Protein AF-A0AB36HWG4-F1 (afdb_monomer)

Mean predicted aligned error: 15.86 Å

Radius of gyration: 24.09 Å; Cα contacts (8 Å, |Δi|>4): 14; chains: 1; bounding box: 45×40×63 Å

Sequence (90 aa):
MVKRREQKNAEIPNVDPEKIEEFASRVDDVAKPGRMGRPPKAPGKKRDYKAISLPFNQAEWEILEEAAEKAGRSKNNFIRWAILEKAKDL

Secondary structure (DSSP, 8-state):
---PPP----------HHHHHHHHHHHHHS----STT-PPPPTT--S-S-----PPPHHHHHHHHHHHHHTTS-HHHHHHHHHHHHTT--

Solvent-accessible surface area (backbone atoms only — not comparable to full-atom values): 6050 Å² total; per-residue (Å²): 134,85,82,77,80,78,82,90,73,93,67,81,74,88,71,58,67,67,61,53,51,57,56,53,53,52,60,74,70,45,70,66,77,60,65,80,63,74,70,84,70,57,87,96,55,73,86,87,74,77,85,84,90,78,91,68,55,71,69,59,43,51,52,44,50,54,52,12,56,76,67,75,39,54,58,74,54,35,54,54,48,51,53,60,54,56,60,70,79,107

Foldseek 3Di:
DDPDDDDPDPDPDPDDVVVVVVVVVVVVVPPPPCPVPPPDDDPPDDPPPDDDDDDDDPVRVVVLVVQCVVVVHDSVVSVVVVVVVVVVVD

pLDDT: mean 78.42, std 15.98, range [45.69, 97.81]

Structure (mmCIF, N/CA/C/O backbone):
data_AF-A0AB36HWG4-F1
#
_entry.id   AF-A0AB36HWG4-F1
#
loop_
_atom_site.group_PDB
_atom_site.id
_atom_site.type_symbol
_atom_site.label_atom_id
_atom_site.label_alt_id
_atom_site.label_comp_id
_atom_site.label_asym_id
_atom_site.label_entity_id
_atom_site.label_seq_id
_atom_site.pdbx_PDB_ins_code
_atom_site.Cartn_x
_atom_site.Cartn_y
_atom_site.Cartn_z
_atom_site.occupancy
_atom_site.B_iso_or_equiv
_atom_site.auth_seq_id
_atom_site.auth_comp_id
_atom_site.auth_asym_id
_atom_site.auth_atom_id
_atom_site.pdbx_PDB_model_num
ATOM 1 N N . MET A 1 1 ? 13.074 22.176 -47.834 1.00 56.66 1 MET A N 1
ATOM 2 C CA . MET A 1 1 ? 13.547 20.796 -48.099 1.00 56.66 1 MET A CA 1
ATOM 3 C C . MET A 1 1 ? 14.100 20.214 -46.808 1.00 56.66 1 MET A C 1
ATOM 5 O O . MET A 1 1 ? 15.018 20.798 -46.247 1.00 56.66 1 MET A O 1
ATOM 9 N N . VAL A 1 2 ? 13.528 19.121 -46.296 1.00 61.91 2 VAL A N 1
ATOM 10 C CA . VAL A 1 2 ? 14.021 18.461 -45.074 1.00 61.91 2 VAL A CA 1
ATOM 11 C C . VAL A 1 2 ? 15.211 17.579 -45.452 1.00 61.91 2 VAL A C 1
ATOM 13 O O . VAL A 1 2 ? 15.059 16.649 -46.242 1.00 61.91 2 VAL A O 1
ATOM 16 N N . LYS A 1 3 ? 16.402 17.878 -44.919 1.00 71.38 3 LYS A N 1
ATOM 17 C CA . LYS A 1 3 ? 17.586 17.018 -45.067 1.00 71.38 3 LYS A CA 1
ATOM 18 C C . LYS A 1 3 ? 17.305 15.683 -44.372 1.00 71.38 3 LYS A C 1
ATOM 20 O O . LYS A 1 3 ? 17.179 15.633 -43.149 1.00 71.38 3 LYS A O 1
ATOM 25 N N . ARG A 1 4 ? 17.182 14.611 -45.158 1.00 71.25 4 ARG A N 1
ATOM 26 C CA . ARG A 1 4 ? 17.084 13.237 -44.653 1.00 71.25 4 ARG A CA 1
ATOM 27 C C . ARG A 1 4 ? 18.415 12.913 -43.959 1.00 71.25 4 ARG A C 1
ATOM 29 O O . ARG A 1 4 ? 19.468 13.106 -44.557 1.00 71.25 4 ARG A O 1
ATOM 36 N N . ARG A 1 5 ? 18.385 12.498 -42.688 1.00 71.88 5 ARG A N 1
ATOM 37 C CA . ARG A 1 5 ? 19.597 12.032 -41.994 1.00 71.88 5 ARG A CA 1
ATOM 38 C C . ARG A 1 5 ? 20.010 10.698 -42.612 1.00 71.88 5 ARG A C 1
ATOM 40 O O . ARG A 1 5 ? 19.195 9.780 -42.653 1.00 71.88 5 ARG A O 1
ATOM 47 N N . GLU A 1 6 ? 21.245 10.602 -43.089 1.00 68.25 6 GLU A N 1
ATOM 48 C CA . GLU A 1 6 ? 21.836 9.320 -43.468 1.00 68.25 6 GLU A CA 1
ATOM 49 C C . GLU A 1 6 ? 22.102 8.499 -42.205 1.00 68.25 6 GLU A C 1
ATOM 51 O O . GLU A 1 6 ? 22.652 9.005 -41.221 1.00 68.25 6 GLU A O 1
ATOM 56 N N . GLN A 1 7 ? 21.673 7.238 -42.212 1.00 66.06 7 GLN A N 1
ATOM 57 C CA . GLN A 1 7 ? 21.995 6.298 -41.147 1.00 66.06 7 GLN A CA 1
ATOM 58 C C . GLN A 1 7 ? 23.470 5.912 -41.279 1.00 66.06 7 GLN A C 1
ATOM 60 O O . GLN A 1 7 ? 23.833 5.039 -42.060 1.00 66.06 7 GLN A O 1
ATOM 65 N N . LYS A 1 8 ? 24.333 6.570 -40.504 1.00 59.97 8 LYS A N 1
ATOM 66 C CA . LYS A 1 8 ? 25.679 6.064 -40.228 1.00 59.97 8 LYS A CA 1
ATOM 67 C C . LYS A 1 8 ? 25.534 4.879 -39.285 1.00 59.97 8 LYS A C 1
ATOM 69 O O . LYS A 1 8 ? 25.433 5.105 -38.089 1.00 59.97 8 LYS A O 1
ATOM 74 N N . ASN A 1 9 ? 25.400 3.678 -39.834 1.00 61.19 9 ASN A N 1
ATOM 75 C CA . ASN A 1 9 ? 25.783 2.401 -39.222 1.00 61.19 9 ASN A CA 1
ATOM 76 C C . ASN A 1 9 ? 25.477 1.301 -40.242 1.00 61.19 9 ASN A C 1
ATOM 78 O O . ASN A 1 9 ? 24.414 0.687 -40.213 1.00 61.19 9 ASN A O 1
ATOM 82 N N . ALA A 1 10 ? 26.402 1.105 -41.179 1.00 59.78 10 ALA A N 1
ATOM 83 C CA . ALA A 1 10 ? 26.355 0.034 -42.172 1.00 59.78 10 ALA A CA 1
ATOM 84 C C . ALA A 1 10 ? 27.377 -1.070 -41.860 1.00 59.78 10 ALA A C 1
ATOM 86 O O . ALA A 1 10 ? 27.902 -1.702 -42.766 1.00 59.78 10 ALA A O 1
ATOM 87 N N . GLU A 1 11 ? 27.663 -1.306 -40.582 1.00 62.91 11 GLU A N 1
ATOM 88 C CA . GLU A 1 11 ? 28.465 -2.444 -40.145 1.00 62.91 11 GLU A CA 1
ATOM 89 C C . GLU A 1 11 ? 27.731 -3.082 -38.974 1.00 62.91 11 GLU A C 1
ATOM 91 O O . GLU A 1 11 ? 27.768 -2.6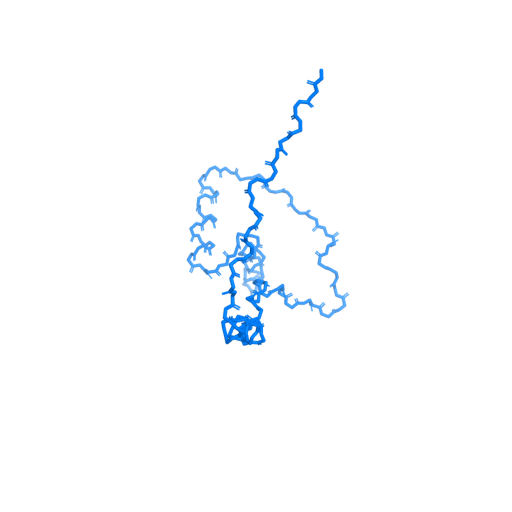01 -37.843 1.00 62.91 11 GLU A O 1
ATOM 96 N N . ILE A 1 12 ? 26.977 -4.139 -39.274 1.00 62.09 12 ILE A N 1
ATOM 97 C CA . ILE A 1 12 ? 26.534 -5.074 -38.247 1.00 62.09 12 ILE A CA 1
ATOM 98 C C . ILE A 1 12 ? 27.835 -5.725 -37.761 1.00 62.09 12 ILE A C 1
ATOM 100 O O . ILE A 1 12 ? 28.490 -6.379 -38.577 1.00 62.09 12 ILE A O 1
ATOM 104 N N . PRO A 1 13 ? 28.277 -5.515 -36.507 1.00 65.69 13 PRO A N 1
ATOM 105 C CA . PRO A 1 13 ? 29.457 -6.212 -36.014 1.00 65.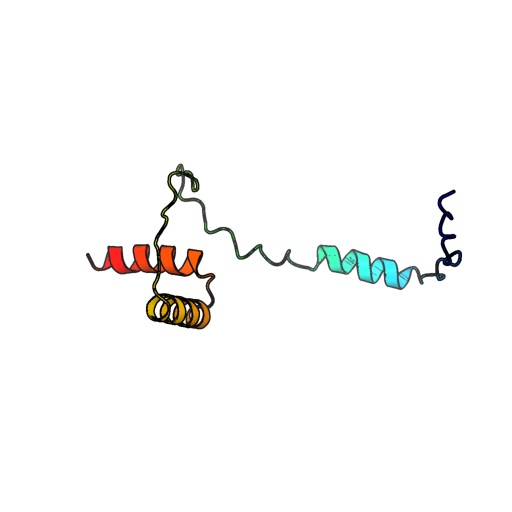69 13 PRO A CA 1
ATOM 106 C C . PRO A 1 13 ? 29.223 -7.713 -36.190 1.00 65.69 13 PRO A C 1
ATOM 108 O O . PRO A 1 13 ? 28.113 -8.185 -35.955 1.00 65.69 13 PRO A O 1
ATOM 111 N N . ASN A 1 14 ? 30.237 -8.449 -36.644 1.00 67.50 14 ASN A N 1
ATOM 112 C CA . ASN A 1 14 ? 30.182 -9.906 -36.729 1.00 67.50 14 ASN A CA 1
ATOM 113 C C . ASN A 1 14 ? 30.021 -10.448 -35.299 1.00 67.50 14 ASN A C 1
ATOM 115 O O . ASN A 1 14 ? 30.998 -10.570 -34.560 1.00 67.50 14 ASN A O 1
ATOM 119 N N . VAL A 1 15 ? 28.772 -10.612 -34.859 1.00 65.69 15 VAL A N 1
ATOM 120 C CA . VAL A 1 15 ? 28.455 -11.061 -33.507 1.00 65.69 15 VAL A CA 1
ATOM 121 C C . VAL A 1 15 ? 28.704 -12.558 -33.471 1.00 65.69 15 VAL A C 1
ATOM 123 O O . VAL A 1 15 ? 28.112 -13.309 -34.239 1.00 65.69 15 VAL A O 1
ATOM 126 N N . ASP A 1 16 ? 29.601 -12.956 -32.578 1.00 76.56 16 ASP A N 1
ATOM 127 C CA . ASP A 1 16 ? 29.955 -14.348 -32.333 1.00 76.56 16 ASP A CA 1
ATOM 128 C C . ASP A 1 16 ? 28.687 -15.170 -32.023 1.00 76.56 16 ASP A C 1
ATOM 130 O O . ASP A 1 16 ? 27.946 -14.778 -31.110 1.00 76.56 16 ASP A O 1
ATOM 134 N N . PRO A 1 17 ? 28.387 -16.259 -32.757 1.00 75.75 17 PRO A N 1
ATOM 135 C CA . PRO A 1 17 ? 27.169 -17.046 -32.554 1.00 75.75 17 PRO A CA 1
ATOM 136 C C . PRO A 1 17 ? 27.020 -17.556 -31.115 1.00 75.75 17 PRO A C 1
ATOM 138 O O . PRO A 1 17 ? 25.909 -17.557 -30.589 1.00 75.75 17 PRO A O 1
ATOM 141 N N . GLU A 1 18 ? 28.125 -17.868 -30.434 1.00 78.38 18 GLU A N 1
ATOM 142 C CA . GLU A 1 18 ? 28.117 -18.305 -29.029 1.00 78.38 18 GLU A CA 1
ATOM 143 C C . GLU A 1 18 ? 27.525 -17.238 -28.091 1.00 78.38 18 GLU A C 1
ATOM 145 O O . GLU A 1 18 ? 26.733 -17.543 -27.201 1.00 78.38 18 GLU A O 1
ATOM 150 N N . LYS A 1 19 ? 27.800 -15.950 -28.342 1.00 77.69 19 LYS A N 1
ATOM 151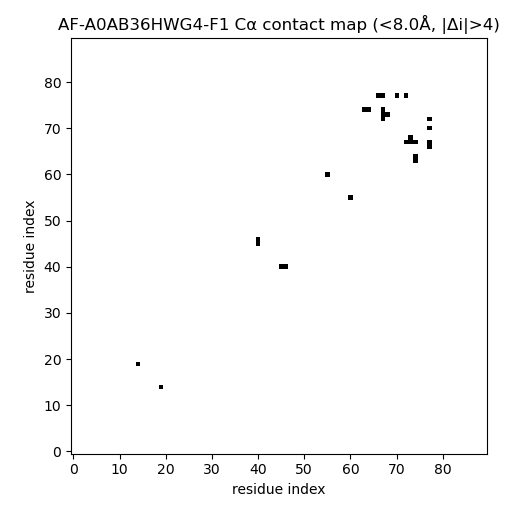 C CA . LYS A 1 19 ? 27.241 -14.841 -27.544 1.00 77.69 19 LYS A CA 1
ATOM 152 C C . LYS A 1 19 ? 25.742 -14.662 -27.766 1.00 77.69 19 LYS A C 1
ATOM 154 O O . LYS A 1 19 ? 25.048 -14.142 -26.893 1.00 77.69 19 LYS A O 1
ATOM 159 N N . ILE A 1 20 ? 25.243 -15.055 -28.937 1.00 74.75 20 ILE A N 1
ATOM 160 C CA . ILE A 1 20 ? 23.814 -15.019 -29.256 1.00 74.75 20 ILE A CA 1
ATOM 161 C C . ILE A 1 20 ? 23.097 -16.140 -28.500 1.00 74.75 20 ILE A C 1
ATOM 163 O O . ILE A 1 20 ? 22.030 -15.900 -27.938 1.00 74.75 20 ILE A O 1
ATOM 167 N N . GLU A 1 21 ? 23.695 -17.329 -28.429 1.00 77.44 21 GLU A N 1
ATOM 168 C CA . GLU A 1 21 ? 23.154 -18.471 -27.685 1.00 77.44 21 GLU A CA 1
ATOM 169 C C . GLU A 1 21 ? 23.186 -18.246 -26.167 1.00 77.44 21 GLU A C 1
ATOM 171 O O . GLU A 1 21 ? 22.187 -18.493 -25.486 1.00 77.44 21 GLU A O 1
ATOM 176 N N . GLU A 1 22 ? 24.270 -17.686 -25.625 1.00 80.38 22 GLU A N 1
ATOM 177 C CA . GLU A 1 22 ? 24.341 -17.265 -24.217 1.00 80.38 22 GLU A CA 1
ATOM 178 C C . GLU A 1 22 ? 23.296 -16.189 -23.884 1.00 80.38 22 GLU A C 1
ATOM 180 O O . GLU A 1 22 ? 22.674 -16.206 -22.820 1.00 80.38 22 GLU A O 1
ATOM 185 N N . PHE A 1 23 ? 23.062 -15.243 -24.797 1.00 75.19 23 PHE A N 1
ATOM 186 C CA . PHE A 1 23 ?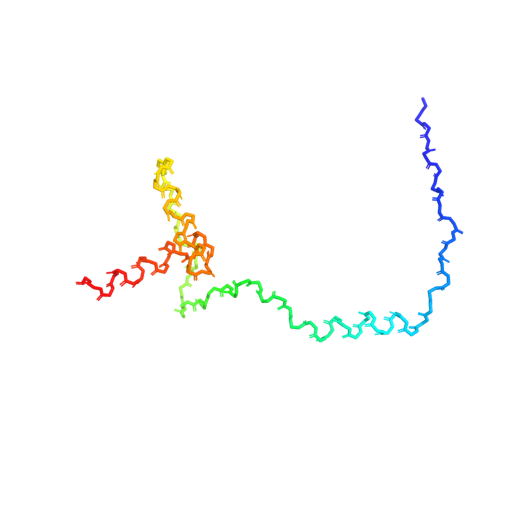 22.030 -14.224 -24.619 1.00 75.19 23 PHE A CA 1
ATOM 187 C C . PHE A 1 23 ? 20.613 -14.812 -24.699 1.00 75.19 23 PHE A C 1
ATOM 189 O O . PHE A 1 23 ? 19.750 -14.433 -23.905 1.00 75.19 23 PHE A O 1
ATOM 196 N N . ALA A 1 24 ? 20.369 -15.739 -25.629 1.00 76.88 24 ALA A N 1
ATOM 197 C CA . ALA A 1 24 ? 19.076 -16.391 -25.816 1.00 76.88 24 ALA A CA 1
ATOM 198 C C . ALA A 1 24 ? 18.722 -17.323 -24.645 1.00 76.88 24 ALA A C 1
ATOM 200 O O . ALA A 1 24 ? 17.615 -17.238 -24.118 1.00 76.88 24 ALA A O 1
ATOM 201 N N . SER A 1 25 ? 19.668 -18.143 -24.182 1.00 76.75 25 SER A N 1
ATOM 202 C CA . SER A 1 25 ? 19.481 -19.055 -23.038 1.00 76.75 25 SER A CA 1
ATOM 203 C C . SER A 1 25 ? 19.185 -18.309 -21.735 1.00 76.75 25 SER A C 1
ATOM 205 O O . SER A 1 25 ? 18.345 -18.728 -20.939 1.00 76.75 25 SER A O 1
ATOM 207 N N . ARG A 1 26 ? 19.772 -17.121 -21.554 1.00 66.38 26 ARG A N 1
ATOM 208 C CA . ARG A 1 26 ? 19.498 -16.255 -20.400 1.00 66.38 26 ARG A CA 1
ATOM 209 C C . ARG A 1 26 ? 18.050 -15.751 -20.339 1.00 66.38 26 ARG A C 1
ATOM 211 O O . ARG A 1 26 ? 17.628 -15.288 -19.283 1.00 66.38 26 ARG A O 1
ATOM 218 N N . VAL A 1 27 ? 17.275 -15.819 -21.423 1.00 62.84 27 VAL A N 1
ATOM 219 C CA . VAL A 1 27 ? 15.844 -15.456 -21.415 1.00 62.84 27 VAL A CA 1
ATOM 220 C C . VAL A 1 27 ? 14.987 -16.556 -20.788 1.00 62.84 27 VAL A C 1
ATOM 222 O O . VAL A 1 27 ? 13.999 -16.235 -20.123 1.00 62.84 27 VAL A O 1
ATOM 225 N N . ASP A 1 28 ? 15.382 -17.820 -20.946 1.00 63.12 28 ASP A N 1
ATOM 226 C CA . ASP A 1 28 ? 14.666 -18.965 -20.378 1.00 63.12 28 ASP A CA 1
ATOM 227 C C . ASP A 1 28 ? 14.966 -19.141 -18.878 1.00 63.12 28 ASP A C 1
ATOM 229 O O . ASP A 1 28 ? 14.066 -19.482 -18.107 1.00 63.12 28 ASP A O 1
ATOM 233 N N . ASP A 1 29 ? 16.187 -18.805 -18.443 1.00 58.47 29 ASP A N 1
ATOM 234 C CA . ASP A 1 29 ? 16.623 -18.916 -17.039 1.00 58.47 29 ASP A CA 1
ATOM 235 C C . ASP A 1 29 ? 16.275 -17.704 -16.166 1.00 58.47 29 ASP A C 1
ATOM 237 O O . ASP A 1 29 ? 16.304 -17.773 -14.930 1.00 58.47 29 ASP A O 1
ATOM 241 N N . VAL A 1 30 ? 15.909 -16.568 -16.766 1.00 51.62 30 VAL A N 1
ATOM 242 C CA . VAL A 1 30 ? 15.329 -15.470 -15.995 1.00 51.62 30 VAL A CA 1
ATOM 243 C C . VAL A 1 30 ? 13.905 -15.881 -15.661 1.00 51.62 30 VAL A C 1
ATOM 245 O O . VAL A 1 30 ? 12.974 -15.676 -16.443 1.00 51.62 30 VAL A O 1
ATOM 248 N N . ALA A 1 31 ? 13.719 -16.408 -14.446 1.00 51.50 31 ALA A N 1
ATOM 249 C CA . ALA A 1 31 ? 12.436 -16.343 -13.766 1.00 51.50 31 ALA A CA 1
ATOM 250 C C . ALA A 1 31 ? 11.926 -14.919 -13.974 1.00 51.50 31 ALA A C 1
ATOM 252 O O . ALA A 1 31 ? 12.504 -13.989 -13.403 1.00 51.50 31 ALA A O 1
ATOM 253 N N . LYS A 1 32 ? 10.934 -14.748 -14.874 1.00 54.53 32 LYS A N 1
ATOM 254 C CA . LYS A 1 32 ? 10.346 -13.445 -15.224 1.00 54.53 32 LYS A CA 1
ATOM 255 C C . LYS A 1 32 ? 10.291 -12.679 -13.922 1.00 54.53 32 LYS A C 1
ATOM 257 O O . LYS A 1 32 ? 9.604 -13.213 -13.045 1.00 54.53 32 LYS A O 1
ATOM 262 N N . PRO A 1 33 ? 11.019 -11.552 -13.746 1.00 47.69 33 PRO A N 1
ATOM 263 C CA . PRO A 1 33 ? 11.050 -10.857 -12.470 1.00 47.69 33 PRO A CA 1
ATOM 264 C C . PRO A 1 33 ? 9.594 -10.661 -12.133 1.00 47.69 33 PRO A C 1
ATOM 266 O O . PRO A 1 33 ? 8.880 -9.997 -12.894 1.00 47.69 33 PRO A O 1
ATOM 269 N N . GLY A 1 34 ? 9.119 -11.438 -11.155 1.00 45.69 34 GLY A N 1
ATOM 270 C CA . GLY A 1 34 ? 7.695 -11.663 -11.006 1.00 45.69 34 GLY A CA 1
ATOM 271 C C . GLY A 1 34 ? 7.141 -10.276 -10.843 1.00 45.69 34 GLY A C 1
ATOM 272 O O . GLY A 1 34 ? 7.553 -9.619 -9.894 1.00 45.69 34 GLY A O 1
ATOM 273 N N . ARG A 1 35 ? 6.349 -9.782 -11.812 1.00 47.59 35 ARG A N 1
ATOM 274 C CA . ARG A 1 35 ? 5.725 -8.454 -11.742 1.00 47.59 35 ARG A CA 1
ATOM 275 C C . ARG A 1 35 ? 5.160 -8.371 -10.344 1.00 47.59 35 ARG A C 1
ATOM 277 O O . ARG A 1 35 ? 4.149 -9.047 -10.169 1.00 47.59 35 ARG A O 1
ATOM 284 N N . MET A 1 36 ? 5.837 -7.680 -9.413 1.00 46.53 36 MET A N 1
ATOM 285 C CA . MET A 1 36 ? 5.734 -7.913 -7.962 1.00 46.53 36 MET A CA 1
ATOM 286 C C . MET A 1 36 ? 4.393 -8.546 -7.634 1.00 46.53 36 MET A C 1
ATOM 288 O O . MET A 1 36 ? 3.382 -7.840 -7.703 1.00 46.53 36 MET A O 1
ATOM 292 N N . GLY A 1 37 ? 4.411 -9.889 -7.534 1.00 47.00 37 GLY A N 1
ATOM 293 C CA . GLY A 1 37 ? 3.310 -10.776 -7.926 1.00 47.00 37 GLY A CA 1
ATOM 294 C C . GLY A 1 37 ? 1.969 -10.115 -7.692 1.00 47.00 37 GLY A C 1
ATOM 295 O O . GLY A 1 37 ? 1.647 -9.859 -6.534 1.00 47.00 37 GLY A O 1
ATOM 296 N N . ARG A 1 38 ? 1.221 -9.779 -8.764 1.00 54.69 38 ARG A N 1
ATOM 297 C CA . ARG A 1 38 ? -0.155 -9.260 -8.644 1.00 54.69 38 ARG A CA 1
ATOM 298 C C . ARG A 1 38 ? -0.806 -10.110 -7.560 1.00 54.69 38 ARG A C 1
ATOM 300 O O . ARG A 1 38 ? -0.890 -11.317 -7.790 1.00 54.69 38 ARG A O 1
ATOM 307 N N . PRO A 1 39 ? -1.181 -9.541 -6.392 1.00 58.44 39 PRO A N 1
ATOM 308 C CA . PRO A 1 39 ? -1.514 -10.408 -5.277 1.00 58.44 39 PRO A CA 1
ATOM 309 C C . PRO A 1 39 ? -2.627 -11.382 -5.698 1.00 58.44 39 PRO A C 1
ATOM 311 O O . PRO A 1 39 ? -3.374 -11.066 -6.640 1.00 58.44 39 PRO A O 1
ATOM 314 N N . PRO A 1 40 ? -2.737 -12.561 -5.073 1.00 58.00 40 PRO A N 1
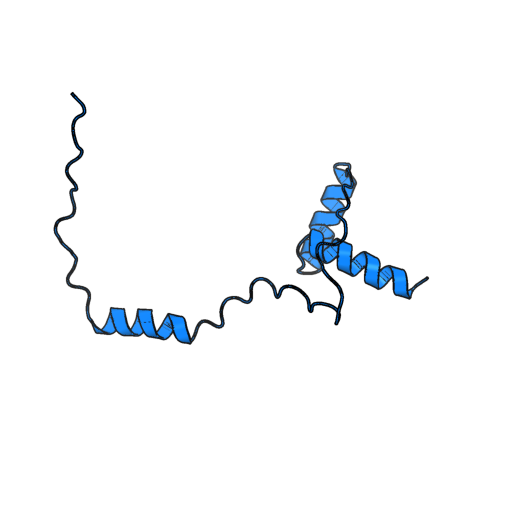ATOM 315 C CA . PRO A 1 40 ? -3.728 -13.544 -5.476 1.00 58.00 40 PRO A CA 1
ATOM 316 C C . PRO A 1 40 ? -5.101 -12.875 -5.613 1.00 58.00 40 PRO A C 1
ATOM 318 O O . PRO A 1 40 ? -5.502 -12.027 -4.801 1.00 58.00 40 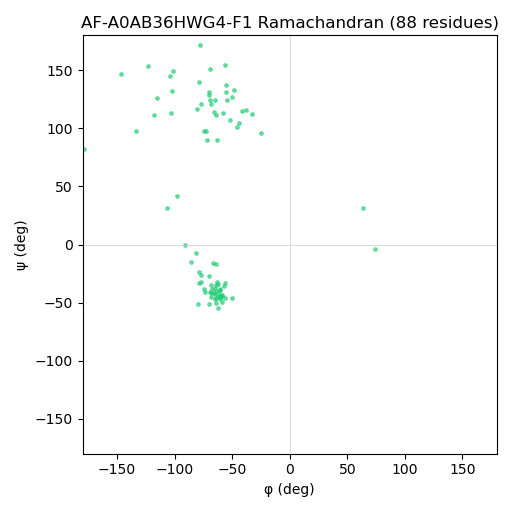PRO A O 1
ATOM 321 N N . LYS A 1 41 ? -5.793 -13.147 -6.719 1.00 60.06 41 LYS A N 1
ATOM 322 C CA . LYS A 1 41 ? -7.184 -12.723 -6.871 1.00 60.06 41 LYS A CA 1
ATOM 323 C C . LYS A 1 41 ? -7.978 -13.564 -5.878 1.00 60.06 41 LYS A C 1
ATOM 325 O O . LYS A 1 41 ? -7.931 -14.786 -5.966 1.00 60.06 41 LYS A O 1
ATOM 330 N N . ALA A 1 42 ? -8.681 -12.931 -4.940 1.00 68.19 42 ALA A N 1
ATOM 331 C CA . ALA A 1 42 ? -9.636 -13.661 -4.117 1.00 68.19 42 ALA A CA 1
ATOM 332 C C . ALA A 1 42 ? -10.629 -14.382 -5.057 1.00 68.19 42 ALA A C 1
ATOM 334 O O . ALA A 1 42 ? -11.106 -13.740 -6.007 1.00 68.19 42 ALA A O 1
ATOM 335 N N . PRO A 1 43 ? -10.908 -15.686 -4.860 1.00 73.75 43 PRO A N 1
ATOM 336 C CA . PRO A 1 43 ? -11.781 -16.446 -5.748 1.00 73.75 43 PRO A CA 1
ATOM 337 C C . PRO A 1 43 ? -13.102 -15.705 -5.991 1.00 73.75 43 PRO A C 1
ATOM 339 O O . PRO A 1 43 ? -13.754 -15.238 -5.060 1.00 73.75 43 PRO A O 1
ATOM 342 N N . GLY A 1 44 ? -13.460 -15.511 -7.261 1.00 74.88 44 GLY A N 1
ATOM 343 C CA . GLY A 1 44 ? -14.711 -14.851 -7.657 1.00 74.88 44 GLY A CA 1
ATOM 344 C C . GLY A 1 44 ? -14.786 -13.323 -7.484 1.00 74.88 44 GLY A C 1
ATOM 345 O O . GLY A 1 44 ? -15.770 -12.729 -7.921 1.00 74.88 44 GLY A O 1
ATOM 346 N N . LYS A 1 45 ? -13.781 -12.637 -6.918 1.00 79.00 45 LYS A N 1
ATOM 347 C CA . LYS A 1 45 ? -13.827 -11.171 -6.714 1.00 79.00 45 LYS A CA 1
ATOM 348 C C . LYS A 1 45 ? -12.993 -10.411 -7.751 1.00 79.00 45 LYS A C 1
ATOM 350 O O . LYS A 1 45 ? -11.838 -10.747 -8.023 1.00 79.00 45 LYS A O 1
ATOM 355 N N . LYS A 1 46 ? -13.571 -9.366 -8.358 1.00 78.88 46 LYS A N 1
ATOM 356 C CA . LYS A 1 46 ? -12.859 -8.449 -9.271 1.00 78.88 46 LYS A CA 1
ATOM 357 C C . LYS A 1 46 ? -12.028 -7.450 -8.454 1.00 78.88 46 LYS A C 1
ATOM 359 O O . LYS A 1 46 ? -12.495 -6.964 -7.432 1.00 78.88 46 LYS A O 1
ATOM 364 N N . ARG A 1 47 ? -10.806 -7.144 -8.909 1.00 72.38 47 ARG A N 1
ATOM 365 C CA . ARG A 1 47 ? -9.929 -6.140 -8.270 1.00 72.38 47 ARG A CA 1
ATOM 366 C C . ARG A 1 47 ? -10.332 -4.704 -8.593 1.00 72.38 47 ARG A C 1
ATOM 368 O O . ARG A 1 47 ? -10.095 -3.818 -7.784 1.00 72.38 47 ARG A O 1
ATOM 375 N N . ASP A 1 48 ? -10.988 -4.509 -9.730 1.00 76.50 48 ASP A N 1
ATOM 376 C CA . ASP A 1 48 ? -11.295 -3.191 -10.284 1.00 76.50 48 ASP A CA 1
ATOM 377 C C . ASP A 1 48 ? -12.737 -2.780 -9.929 1.00 76.50 48 ASP A C 1
ATOM 379 O O . ASP A 1 48 ? -13.498 -2.330 -10.776 1.00 76.50 48 ASP A O 1
ATOM 383 N N . TYR A 1 49 ? -13.158 -3.038 -8.683 1.00 79.62 49 TYR A N 1
ATOM 384 C CA . TYR A 1 49 ? -14.541 -2.802 -8.251 1.00 79.62 49 TYR A CA 1
ATOM 385 C C . TYR A 1 49 ? -14.812 -1.328 -7.922 1.00 79.62 49 TYR A C 1
ATOM 387 O O . TYR A 1 49 ? -15.768 -0.754 -8.435 1.00 79.62 49 TYR A O 1
ATOM 395 N N . LYS A 1 50 ? -13.973 -0.710 -7.080 1.00 82.62 50 LYS A N 1
ATOM 396 C CA . LYS A 1 50 ? -14.031 0.718 -6.728 1.00 82.62 50 LYS A CA 1
ATOM 397 C C . LYS A 1 50 ? -12.622 1.259 -6.483 1.00 82.62 50 LYS A C 1
ATOM 399 O O . LYS A 1 50 ? -11.765 0.532 -5.982 1.00 82.62 50 LYS A O 1
ATOM 404 N N . ALA A 1 51 ? -12.407 2.527 -6.825 1.00 87.56 51 ALA A N 1
ATOM 405 C CA . ALA A 1 51 ? -11.190 3.269 -6.511 1.00 87.56 51 ALA A CA 1
ATOM 406 C C . ALA A 1 51 ? -11.429 4.193 -5.311 1.00 87.56 51 ALA A C 1
ATOM 408 O O . ALA A 1 51 ? -12.542 4.676 -5.108 1.00 87.56 51 ALA A O 1
ATOM 409 N N . ILE A 1 52 ? -10.379 4.425 -4.527 1.00 86.38 52 ILE A N 1
ATOM 410 C CA . ILE A 1 52 ? -10.382 5.356 -3.402 1.00 86.38 52 ILE A CA 1
ATOM 411 C C . ILE A 1 52 ? -9.394 6.473 -3.743 1.00 86.38 52 ILE A C 1
ATOM 413 O O . ILE A 1 52 ? -8.241 6.189 -4.063 1.00 86.38 52 ILE A O 1
ATOM 417 N N . SER A 1 53 ? -9.856 7.720 -3.675 1.00 91.00 53 SER A N 1
ATOM 418 C CA . SER A 1 53 ? -9.003 8.906 -3.737 1.00 91.00 53 SER A CA 1
ATOM 419 C C . SER A 1 53 ? -8.860 9.451 -2.324 1.00 91.00 53 SER A C 1
ATOM 421 O O . SER A 1 53 ? -9.848 9.892 -1.740 1.00 91.00 53 SER A O 1
ATOM 423 N N . LEU A 1 54 ? -7.651 9.383 -1.774 1.00 87.88 54 LEU A N 1
ATOM 424 C CA . LEU A 1 54 ? -7.326 9.890 -0.443 1.00 87.88 54 LEU A CA 1
ATOM 425 C C . LEU A 1 54 ? -6.284 10.998 -0.600 1.00 87.88 54 LEU A C 1
ATOM 427 O O . LEU A 1 54 ? -5.164 10.694 -1.016 1.00 87.88 54 LEU A O 1
ATOM 431 N N . PRO A 1 55 ? -6.637 12.265 -0.332 1.00 93.75 55 PRO A N 1
ATOM 432 C CA . PRO A 1 55 ? -5.640 13.316 -0.242 1.00 93.75 55 PRO A CA 1
ATOM 433 C C . PRO A 1 55 ? -4.812 13.102 1.029 1.00 93.75 55 PRO A C 1
ATOM 435 O O . PRO A 1 55 ? -5.375 12.948 2.109 1.00 93.75 55 PRO A O 1
ATOM 438 N N . PHE A 1 56 ? -3.491 13.096 0.882 1.00 94.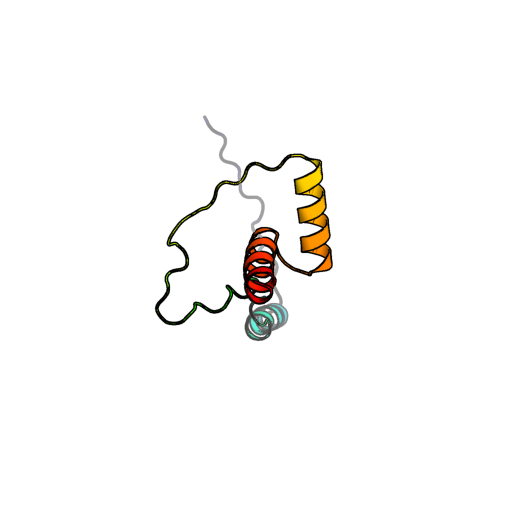19 56 PHE A N 1
ATOM 439 C CA . PHE A 1 56 ? -2.546 13.075 1.995 1.00 94.19 56 PHE A CA 1
ATOM 440 C C . PHE A 1 56 ? -1.950 14.464 2.178 1.00 94.19 56 PHE A C 1
ATOM 442 O O . PHE A 1 56 ? -1.701 15.170 1.194 1.00 94.19 56 PHE A O 1
ATOM 449 N N . ASN A 1 57 ? -1.685 14.843 3.424 1.00 97.19 57 ASN A N 1
ATOM 450 C CA . ASN A 1 57 ? -0.727 15.913 3.680 1.00 97.19 57 ASN A CA 1
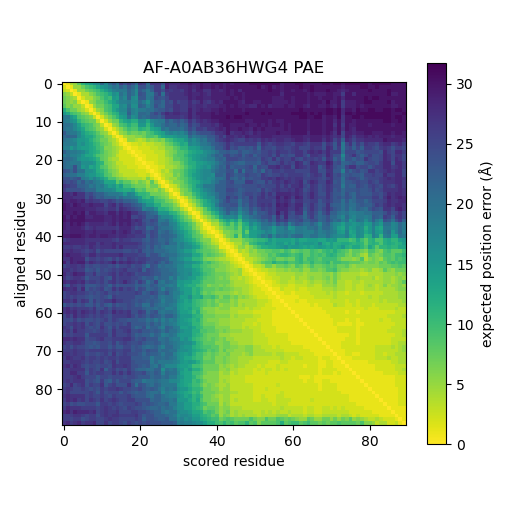ATOM 451 C C . ASN A 1 57 ? 0.717 15.385 3.537 1.00 97.19 57 ASN A C 1
ATOM 453 O O . ASN A 1 57 ? 0.947 14.185 3.383 1.00 97.19 57 ASN A O 1
ATOM 457 N N . GLN A 1 58 ? 1.699 16.289 3.583 1.00 96.62 58 GLN A N 1
ATOM 458 C CA . GLN A 1 58 ? 3.107 15.926 3.400 1.00 96.62 58 GLN A CA 1
ATOM 459 C C . GLN A 1 58 ? 3.603 14.929 4.461 1.00 96.62 58 GLN A C 1
ATOM 461 O O . GLN A 1 58 ? 4.226 13.931 4.116 1.00 96.62 58 GLN A O 1
ATOM 466 N N . ALA A 1 59 ? 3.282 15.163 5.736 1.00 97.62 59 ALA A N 1
ATOM 467 C CA . ALA A 1 59 ? 3.745 14.321 6.837 1.00 97.62 59 ALA A CA 1
ATOM 468 C C . ALA A 1 59 ? 3.161 12.899 6.760 1.00 97.62 59 ALA A C 1
ATOM 470 O O . ALA A 1 59 ? 3.864 11.912 6.956 1.00 97.62 59 ALA A O 1
ATOM 471 N N . GLU A 1 60 ? 1.876 12.775 6.429 1.00 96.62 60 GLU A N 1
ATOM 472 C CA . GLU A 1 60 ? 1.221 11.481 6.225 1.00 96.62 60 GLU A CA 1
ATOM 473 C C . GLU A 1 60 ? 1.805 10.734 5.024 1.00 96.62 60 GLU A C 1
ATOM 475 O O . GLU A 1 60 ? 1.946 9.509 5.063 1.00 96.62 60 GLU A O 1
ATOM 480 N N . TRP A 1 61 ? 2.149 11.466 3.960 1.00 97.00 61 TRP A N 1
ATOM 481 C CA . TRP A 1 61 ? 2.772 10.880 2.783 1.00 97.00 61 TRP A CA 1
ATOM 482 C C . TRP A 1 61 ? 4.152 10.310 3.108 1.00 97.00 61 TRP A C 1
ATOM 484 O O . TRP A 1 61 ? 4.417 9.161 2.764 1.00 97.00 61 TRP A O 1
ATOM 494 N N . GLU A 1 62 ? 4.992 11.060 3.822 1.00 97.81 62 GLU A N 1
ATOM 495 C CA . GLU A 1 62 ? 6.323 10.617 4.263 1.00 97.81 62 GLU A CA 1
ATOM 496 C C . GLU A 1 62 ? 6.242 9.359 5.136 1.00 97.81 62 GLU A C 1
ATOM 498 O O . GLU A 1 62 ? 6.946 8.380 4.883 1.00 97.81 62 GLU A O 1
ATOM 503 N N . ILE A 1 63 ? 5.299 9.317 6.084 1.00 97.44 63 ILE A N 1
ATOM 504 C CA . ILE A 1 63 ? 5.041 8.123 6.903 1.00 97.44 63 ILE A CA 1
ATOM 505 C C . ILE A 1 63 ? 4.671 6.923 6.022 1.00 97.44 63 ILE A C 1
ATOM 507 O O . ILE A 1 63 ? 5.163 5.812 6.241 1.00 97.44 63 ILE A O 1
ATOM 511 N N . LEU A 1 64 ? 3.814 7.122 5.016 1.00 96.06 64 LEU A N 1
ATOM 512 C CA . LEU A 1 64 ? 3.445 6.069 4.072 1.00 96.06 64 LEU A CA 1
ATOM 513 C C . LEU A 1 64 ? 4.650 5.599 3.245 1.00 96.06 64 LEU A C 1
ATOM 515 O O . LEU A 1 64 ? 4.759 4.399 2.979 1.00 96.06 64 LEU A O 1
ATOM 519 N N . GLU A 1 65 ? 5.531 6.504 2.815 1.00 96.44 65 GLU A N 1
ATOM 520 C CA . GLU A 1 65 ? 6.737 6.142 2.068 1.00 96.44 65 GLU A CA 1
ATOM 521 C C . GLU A 1 65 ? 7.658 5.263 2.907 1.00 96.44 65 GLU A C 1
ATOM 523 O O . GLU 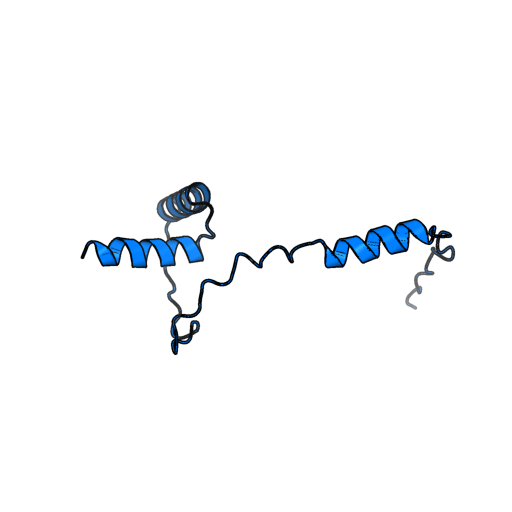A 1 65 ? 7.951 4.136 2.500 1.00 96.44 65 GLU A O 1
ATOM 528 N N . GLU A 1 66 ? 8.018 5.727 4.101 1.00 97.44 66 GLU A N 1
ATOM 529 C CA . GLU A 1 66 ? 8.902 4.994 5.001 1.00 97.44 66 GLU A CA 1
ATOM 530 C C . GLU A 1 66 ? 8.322 3.636 5.399 1.00 97.44 66 GLU A C 1
ATOM 532 O O . GLU A 1 66 ? 9.031 2.629 5.430 1.00 97.44 66 GLU A O 1
ATOM 537 N N . ALA A 1 67 ? 7.030 3.585 5.728 1.00 96.31 67 ALA A N 1
ATOM 538 C CA . ALA A 1 67 ? 6.384 2.350 6.150 1.00 96.31 67 ALA A CA 1
ATOM 539 C C . ALA A 1 67 ? 6.299 1.334 5.001 1.00 96.31 67 ALA A C 1
ATOM 541 O O . ALA A 1 67 ? 6.513 0.137 5.210 1.00 96.31 67 ALA A O 1
ATOM 542 N N . ALA A 1 68 ? 6.033 1.799 3.777 1.00 96.00 68 ALA A N 1
ATOM 543 C CA . ALA A 1 68 ? 6.020 0.952 2.591 1.00 96.00 68 ALA A CA 1
ATOM 544 C C . ALA A 1 68 ? 7.415 0.379 2.287 1.00 96.00 68 ALA A C 1
ATOM 546 O O . ALA A 1 68 ? 7.530 -0.818 2.004 1.00 96.00 68 ALA A O 1
ATOM 547 N N . GLU A 1 69 ? 8.464 1.197 2.407 1.00 95.81 69 GLU A N 1
ATOM 548 C CA . GLU A 1 69 ? 9.860 0.780 2.233 1.00 95.81 69 GLU A CA 1
ATOM 549 C C . GLU A 1 69 ? 10.292 -0.239 3.287 1.00 95.81 69 GLU A C 1
ATOM 551 O O . GLU A 1 69 ? 10.757 -1.323 2.930 1.00 95.81 69 GLU A O 1
ATOM 556 N N . LYS A 1 70 ? 10.048 0.048 4.573 1.00 95.69 70 LYS A N 1
ATOM 557 C CA . LYS A 1 70 ? 10.335 -0.869 5.692 1.00 95.69 70 LYS A CA 1
ATOM 558 C C . LYS A 1 70 ? 9.627 -2.216 5.519 1.00 95.69 70 LYS A C 1
ATOM 560 O O . LYS A 1 70 ? 10.178 -3.258 5.860 1.00 95.69 70 LYS A O 1
ATOM 565 N N . ALA A 1 71 ? 8.418 -2.211 4.960 1.00 92.38 71 ALA A N 1
ATOM 566 C CA . ALA A 1 71 ? 7.646 -3.418 4.687 1.00 92.38 71 ALA A CA 1
ATOM 567 C C . ALA A 1 71 ? 8.039 -4.145 3.384 1.00 92.38 71 ALA A C 1
ATOM 569 O O . ALA A 1 71 ? 7.496 -5.221 3.117 1.00 92.38 71 ALA A O 1
ATOM 570 N N . GLY A 1 72 ? 8.907 -3.567 2.544 1.00 93.19 72 GLY A N 1
ATOM 571 C CA . GLY A 1 72 ? 9.261 -4.110 1.228 1.00 93.19 72 GLY A CA 1
ATOM 572 C C . GLY A 1 72 ? 8.079 -4.164 0.251 1.00 93.19 72 GLY A C 1
ATOM 573 O O . GLY A 1 72 ? 7.976 -5.078 -0.570 1.00 93.19 72 GLY A O 1
ATOM 574 N N . ARG A 1 73 ? 7.125 -3.230 0.362 1.00 92.50 73 ARG A N 1
ATOM 575 C CA . ARG A 1 73 ? 5.873 -3.209 -0.416 1.00 92.50 73 ARG A CA 1
ATOM 576 C C . ARG A 1 73 ? 5.737 -1.894 -1.178 1.00 92.50 73 ARG A C 1
ATOM 578 O O . ARG A 1 73 ? 6.213 -0.855 -0.752 1.00 92.50 73 ARG A O 1
ATOM 585 N N . SER A 1 74 ? 5.013 -1.903 -2.299 1.00 93.44 74 SER A N 1
ATOM 586 C CA . SER A 1 74 ? 4.597 -0.640 -2.924 1.00 93.44 74 SER A CA 1
ATOM 587 C C . SER A 1 74 ? 3.554 0.067 -2.054 1.00 93.44 74 SER A C 1
ATOM 589 O O . SER A 1 74 ? 2.762 -0.605 -1.395 1.00 93.44 74 SER A O 1
ATOM 591 N N . LYS A 1 75 ? 3.483 1.403 -2.103 1.00 93.44 75 LYS A N 1
ATOM 592 C CA . LYS A 1 75 ? 2.554 2.217 -1.289 1.00 93.44 75 LYS A CA 1
ATOM 593 C C . LYS A 1 75 ? 1.099 1.722 -1.373 1.00 93.44 75 LYS A C 1
ATOM 595 O O . LYS A 1 75 ? 0.453 1.469 -0.363 1.00 93.44 75 LYS A O 1
ATOM 600 N N . ASN A 1 76 ? 0.618 1.441 -2.589 1.00 90.94 76 ASN A N 1
ATOM 601 C CA . ASN A 1 76 ? -0.723 0.881 -2.814 1.00 90.94 76 ASN A CA 1
ATOM 602 C C . ASN A 1 76 ? -0.912 -0.526 -2.225 1.00 90.94 76 ASN A C 1
ATOM 604 O O . ASN A 1 76 ? -2.013 -0.874 -1.799 1.00 90.94 76 ASN A O 1
ATOM 608 N N . ASN A 1 77 ? 0.125 -1.368 -2.242 1.00 91.50 77 ASN A N 1
ATOM 609 C CA . ASN A 1 77 ? 0.058 -2.694 -1.631 1.00 91.50 77 ASN A CA 1
ATOM 610 C C . ASN A 1 77 ? 0.109 -2.595 -0.102 1.00 91.50 77 ASN A C 1
ATOM 612 O O . ASN A 1 77 ? -0.633 -3.298 0.576 1.00 91.50 77 ASN A O 1
ATOM 616 N N . PHE A 1 78 ? 0.922 -1.681 0.427 1.00 95.00 78 PHE A N 1
ATOM 617 C CA . PHE A 1 78 ? 1.009 -1.396 1.851 1.00 95.00 78 PHE A CA 1
ATOM 618 C C . PHE A 1 78 ? -0.342 -0.950 2.418 1.00 95.00 78 PHE A C 1
ATOM 620 O O . PHE A 1 78 ? -0.816 -1.573 3.358 1.00 95.00 78 PHE A O 1
ATOM 627 N N . ILE A 1 79 ? -1.023 0.018 1.788 1.00 93.50 79 ILE A N 1
ATOM 628 C CA . ILE A 1 79 ? -2.362 0.467 2.220 1.00 93.50 79 ILE A CA 1
ATOM 629 C C . ILE A 1 79 ? -3.347 -0.709 2.269 1.00 93.50 79 ILE A C 1
ATOM 631 O O . ILE A 1 79 ? -4.070 -0.886 3.245 1.00 93.50 79 ILE A O 1
ATOM 635 N N . ARG A 1 80 ? -3.366 -1.557 1.232 1.00 91.31 80 ARG A N 1
ATOM 636 C CA . ARG A 1 80 ? -4.246 -2.738 1.194 1.00 91.31 80 ARG A CA 1
ATOM 637 C C . ARG A 1 80 ? -3.933 -3.721 2.315 1.00 91.31 80 ARG A C 1
ATOM 639 O O . ARG A 1 80 ? -4.852 -4.249 2.931 1.00 91.31 80 ARG A O 1
ATOM 646 N N . TRP A 1 81 ? -2.652 -3.987 2.539 1.00 93.50 81 TRP A N 1
ATOM 647 C CA . TRP A 1 81 ? -2.194 -4.879 3.593 1.00 93.50 81 TRP A CA 1
ATOM 648 C C . TRP A 1 81 ? -2.549 -4.331 4.979 1.00 93.50 81 TRP A C 1
ATOM 650 O O . TRP A 1 81 ? -3.147 -5.064 5.756 1.00 93.50 81 TRP A O 1
ATOM 660 N N . ALA A 1 82 ? -2.301 -3.046 5.237 1.00 94.56 82 ALA A N 1
ATOM 661 C CA . ALA A 1 82 ? -2.613 -2.387 6.503 1.00 94.56 82 ALA A CA 1
ATOM 662 C C . ALA A 1 82 ? -4.119 -2.405 6.812 1.00 94.56 82 ALA A C 1
ATOM 664 O O . ALA A 1 82 ? -4.509 -2.685 7.941 1.00 94.56 82 ALA A O 1
ATOM 665 N N . ILE A 1 83 ? -4.982 -2.188 5.808 1.00 93.44 83 ILE A N 1
ATOM 666 C CA . ILE A 1 83 ? -6.441 -2.326 5.970 1.00 93.44 83 ILE A CA 1
ATOM 667 C C . ILE A 1 83 ? -6.806 -3.759 6.379 1.00 93.44 83 ILE A C 1
ATOM 669 O O . ILE A 1 83 ? -7.589 -3.951 7.303 1.00 93.44 83 ILE A O 1
ATOM 673 N N . LEU A 1 84 ? -6.251 -4.766 5.695 1.00 92.62 84 LEU A N 1
ATOM 674 C CA . LEU A 1 84 ? -6.541 -6.175 5.984 1.00 92.62 84 LEU A CA 1
ATOM 675 C C . LEU A 1 84 ? -5.991 -6.629 7.336 1.00 92.62 84 LEU A C 1
ATOM 677 O O . LEU A 1 84 ? -6.596 -7.489 7.964 1.00 92.62 84 LEU A O 1
ATOM 681 N N . GLU A 1 85 ? -4.842 -6.109 7.753 1.00 94.69 85 GLU A N 1
ATOM 682 C CA . GLU A 1 85 ? -4.254 -6.394 9.056 1.00 94.69 85 GLU A CA 1
ATOM 683 C C . GLU A 1 85 ? -5.075 -5.745 10.164 1.00 94.69 85 GLU A C 1
ATOM 685 O O . GLU A 1 85 ? -5.549 -6.454 11.045 1.00 94.69 85 GLU A O 1
ATOM 690 N N . LYS A 1 86 ? -5.366 -4.443 10.057 1.00 95.75 86 LYS A N 1
ATOM 691 C CA . LYS A 1 86 ? -6.143 -3.735 11.075 1.00 95.75 86 LYS A CA 1
ATOM 692 C C . LYS A 1 86 ? -7.569 -4.266 11.214 1.00 95.75 86 LYS A C 1
ATOM 694 O O . LYS A 1 86 ? -8.109 -4.267 12.312 1.00 95.75 86 LYS A O 1
ATOM 699 N N . ALA A 1 87 ? -8.167 -4.743 10.121 1.00 95.00 87 ALA A N 1
ATOM 700 C CA . ALA A 1 87 ? -9.484 -5.375 10.138 1.00 95.00 87 ALA A CA 1
ATOM 701 C C . ALA A 1 87 ? -9.525 -6.715 10.893 1.00 95.00 87 ALA A C 1
ATOM 703 O O . ALA A 1 87 ? -10.617 -7.183 11.183 1.00 95.00 87 ALA A O 1
ATOM 704 N N . LYS A 1 88 ? -8.381 -7.352 11.186 1.00 94.56 88 LYS A N 1
ATOM 705 C CA . LYS A 1 88 ? -8.337 -8.546 12.051 1.00 94.56 88 LYS A CA 1
ATOM 706 C C . LYS A 1 88 ? -8.425 -8.199 13.535 1.00 94.56 88 LYS A C 1
ATOM 708 O O . LYS A 1 88 ? -8.809 -9.058 14.319 1.00 94.56 88 LYS A O 1
ATOM 713 N N . ASP A 1 89 ? -8.040 -6.977 13.893 1.00 93.56 89 ASP A N 1
ATOM 714 C CA . ASP A 1 89 ? -8.025 -6.485 15.274 1.00 93.56 89 ASP A CA 1
ATOM 715 C C . ASP A 1 89 ? -9.348 -5.808 15.679 1.00 93.56 89 ASP A C 1
ATOM 717 O O . ASP A 1 89 ? -9.453 -5.291 16.793 1.00 93.56 89 ASP A O 1
ATOM 721 N N . LEU A 1 90 ? -10.318 -5.738 14.762 1.00 86.31 90 LEU A N 1
ATOM 722 C CA . LEU A 1 90 ? -11.667 -5.202 14.969 1.00 86.31 90 LEU A CA 1
ATOM 723 C C . LEU A 1 90 ? -12.674 -6.350 15.021 1.00 86.31 90 LEU A C 1
ATOM 725 O O . LEU A 1 90 ? -13.599 -6.257 15.857 1.00 86.31 90 LEU A O 1
#